Protein AF-A0A6J6U682-F1 (afdb_monomer_lite)

Radius of gyration: 16.94 Å; chains: 1; bounding box: 47×31×37 Å

Sequence (99 aa):
MQDEWERRAIPVTLKVLDSPYREITRPILSYVRALRTDNPNDLVTVYVPEYVVGNWWEAVLHNQSALRLKSRLLFSPGVMVTSVPWQLESSEAVIDKDL

pLDDT: mean 77.18, std 14.2, range [40.88, 92.0]

InterPro domains:
  IPR053153 APC Superfamily Potassium Transporter [PTHR47704] (2-89)

Organism: NCBI:txid449393

Foldseek 3Di:
DVVVVVVVVDPDDDDDFDDPPPLPQVSVVVVQVVPDDPDLQAAAEAEDEQEDDPDPVVSCVVCVSVVVNVVVQVPDRRYHYHYDYDYDPVCVVVVVPPD

Secondary structure (DSSP, 8-state):
-HHHHHHTT-SS-------GGG--HHHHHHHHHHT--S-TT--EEEEEEEEE-SSHHHHHHHSHHHHHHHHHHTTSTTEEEEEEEEE-GGGHHHHTT--

Structure (mmCIF, N/CA/C/O backbone):
data_AF-A0A6J6U682-F1
#
_entry.id   AF-A0A6J6U682-F1
#
loop_
_atom_site.group_PDB
_atom_site.id
_atom_site.type_symbol
_atom_site.label_atom_id
_atom_site.label_alt_id
_atom_site.label_comp_id
_atom_site.label_asym_id
_atom_site.label_entity_id
_atom_site.label_seq_id
_atom_site.pdbx_PDB_ins_code
_atom_site.Cartn_x
_atom_site.Cartn_y
_atom_site.Cartn_z
_atom_site.occupancy
_atom_site.B_iso_or_equiv
_atom_site.auth_seq_id
_atom_site.auth_comp_id
_atom_site.auth_asym_id
_atom_site.auth_atom_id
_atom_site.pdbx_PDB_model_num
ATOM 1 N N . MET A 1 1 ? -6.567 -5.310 -21.267 1.00 70.19 1 MET A N 1
ATOM 2 C CA . MET A 1 1 ? -5.782 -5.401 -20.009 1.00 70.19 1 MET A CA 1
ATOM 3 C C . MET A 1 1 ? -6.184 -6.636 -19.214 1.00 70.19 1 MET A C 1
ATOM 5 O O . MET A 1 1 ? -5.298 -7.389 -18.846 1.00 70.19 1 MET A O 1
ATOM 9 N N . GLN A 1 2 ? -7.485 -6.884 -19.017 1.00 81.44 2 GLN A N 1
ATOM 10 C CA . GLN A 1 2 ? -7.987 -8.135 -18.427 1.00 81.44 2 GLN A CA 1
ATOM 11 C C . GLN A 1 2 ? -7.608 -9.361 -19.274 1.00 81.44 2 GLN A C 1
ATOM 13 O O . GLN A 1 2 ? -6.970 -10.263 -18.752 1.00 81.44 2 GLN A O 1
ATOM 18 N N . ASP A 1 3 ? -7.806 -9.305 -20.594 1.00 84.88 3 ASP A N 1
ATOM 19 C CA . ASP A 1 3 ? -7.434 -10.414 -21.490 1.00 84.88 3 ASP A CA 1
ATOM 20 C C . ASP A 1 3 ? -5.932 -10.744 -21.452 1.00 84.88 3 ASP A C 1
ATOM 22 O O . ASP A 1 3 ? -5.527 -11.887 -21.615 1.00 84.88 3 ASP A O 1
ATOM 26 N N . GLU A 1 4 ? -5.077 -9.738 -21.239 1.00 86.88 4 GLU A N 1
ATOM 27 C CA . GLU A 1 4 ? -3.627 -9.938 -21.112 1.00 86.88 4 GLU A CA 1
ATOM 28 C C . GLU A 1 4 ? -3.262 -10.554 -19.757 1.00 86.88 4 GLU A C 1
ATOM 30 O O . GLU A 1 4 ? -2.365 -11.388 -19.681 1.00 86.88 4 GLU A O 1
ATOM 35 N N . TRP A 1 5 ? -3.970 -10.172 -18.692 1.00 85.12 5 TRP A N 1
ATOM 36 C CA . TRP A 1 5 ? -3.807 -10.766 -17.367 1.00 85.12 5 TRP A CA 1
ATOM 37 C C . TRP A 1 5 ? -4.185 -12.248 -17.366 1.00 85.12 5 TRP A C 1
ATOM 39 O O . TRP A 1 5 ? -3.447 -13.075 -16.833 1.00 85.12 5 TRP A O 1
ATOM 49 N N . GLU A 1 6 ? -5.300 -12.578 -18.019 1.00 85.38 6 GLU A N 1
ATOM 50 C CA . GLU A 1 6 ? -5.771 -13.952 -18.200 1.00 85.38 6 GLU A CA 1
ATOM 51 C C . GLU A 1 6 ? -4.792 -14.772 -19.041 1.00 85.38 6 GLU A C 1
ATOM 53 O O . GLU A 1 6 ? -4.406 -15.866 -18.632 1.00 85.38 6 GLU A O 1
ATOM 58 N N . ARG A 1 7 ? -4.297 -14.218 -20.159 1.00 90.81 7 ARG A N 1
ATOM 59 C CA . ARG A 1 7 ? -3.262 -14.868 -20.983 1.00 90.81 7 ARG A CA 1
ATOM 60 C C . ARG A 1 7 ? -1.987 -15.191 -20.207 1.00 90.81 7 ARG A C 1
ATOM 62 O O . ARG A 1 7 ? -1.376 -16.224 -20.456 1.00 90.81 7 ARG A O 1
ATOM 69 N N . ARG A 1 8 ? -1.575 -14.316 -19.285 1.00 88.81 8 ARG A N 1
ATOM 70 C CA . ARG A 1 8 ? -0.364 -14.498 -18.466 1.00 88.81 8 ARG A CA 1
ATOM 71 C C . ARG A 1 8 ? -0.539 -15.498 -17.321 1.00 88.81 8 ARG A C 1
ATOM 73 O O . ARG A 1 8 ? 0.446 -15.786 -16.648 1.00 88.81 8 ARG A O 1
ATOM 80 N N . ALA A 1 9 ? -1.753 -16.009 -17.096 1.00 88.50 9 ALA A N 1
ATOM 81 C CA . ALA A 1 9 ? -2.065 -17.009 -16.073 1.00 88.50 9 ALA A CA 1
ATOM 82 C C . ALA A 1 9 ? -1.515 -16.654 -14.674 1.00 88.50 9 ALA A C 1
ATOM 84 O O . ALA A 1 9 ? -1.030 -17.514 -13.937 1.00 88.50 9 ALA A O 1
ATOM 85 N N . ILE A 1 10 ? -1.572 -15.368 -14.306 1.00 88.62 10 ILE A N 1
ATOM 86 C CA . ILE A 1 10 ? -1.068 -14.894 -13.015 1.00 88.62 10 ILE A CA 1
ATOM 87 C C . ILE A 1 10 ? -1.994 -15.438 -11.911 1.00 88.62 10 ILE A C 1
ATOM 89 O O . ILE A 1 10 ? -3.198 -15.177 -11.958 1.00 88.62 10 ILE A O 1
ATOM 93 N N . PRO A 1 11 ? -1.474 -16.144 -10.888 1.00 88.19 11 PRO A N 1
ATOM 94 C CA . PRO A 1 11 ? -2.283 -16.883 -9.910 1.00 88.19 11 PRO A CA 1
ATOM 95 C C . PRO A 1 11 ? -2.965 -15.989 -8.856 1.00 88.19 11 PRO A C 1
ATOM 97 O O . PRO A 1 11 ? -3.324 -16.452 -7.776 1.00 88.19 11 PRO A O 1
ATOM 100 N N . VAL A 1 12 ? -3.141 -14.699 -9.147 1.00 87.44 12 VAL A N 1
ATOM 101 C CA . VAL A 1 12 ? -3.824 -13.736 -8.281 1.00 87.44 12 VAL A CA 1
ATOM 102 C C . VAL A 1 12 ? -4.904 -12.988 -9.061 1.00 87.44 12 VAL A C 1
ATOM 104 O O . VAL A 1 12 ? -4.754 -12.669 -10.242 1.00 87.44 12 VAL A O 1
ATOM 107 N N . THR A 1 13 ? -6.022 -12.707 -8.391 1.00 87.69 13 THR A N 1
ATOM 108 C CA . THR A 1 13 ? -7.162 -12.009 -8.998 1.00 87.69 13 THR A CA 1
ATOM 109 C C . THR A 1 13 ? -6.812 -10.554 -9.304 1.00 87.69 13 THR A C 1
ATOM 111 O O . THR A 1 13 ? -6.399 -9.809 -8.416 1.00 87.69 13 THR A O 1
ATOM 114 N N . LEU A 1 14 ? -7.051 -10.118 -10.544 1.00 88.44 14 LEU A N 1
ATOM 115 C CA . LEU A 1 14 ? -6.975 -8.706 -10.908 1.00 88.44 14 LEU A CA 1
ATOM 116 C C . LEU A 1 14 ? -8.258 -7.987 -10.480 1.00 88.44 14 LEU A C 1
ATOM 118 O O . LEU A 1 14 ? -9.327 -8.221 -11.042 1.00 88.44 14 LEU A O 1
ATOM 122 N N . LYS A 1 15 ? -8.154 -7.069 -9.516 1.00 88.06 15 LYS A N 1
ATOM 123 C CA . LYS A 1 15 ? -9.254 -6.172 -9.144 1.00 88.06 15 LYS A CA 1
ATOM 124 C C . LYS A 1 15 ? -9.016 -4.786 -9.737 1.00 88.06 15 LYS A C 1
ATOM 126 O O . LYS A 1 15 ? -8.039 -4.125 -9.398 1.00 88.06 15 LYS A O 1
ATOM 131 N N . VAL A 1 16 ? -9.926 -4.340 -10.600 1.00 88.62 16 VAL A N 1
ATOM 132 C CA . VAL A 1 16 ? -9.924 -2.969 -11.127 1.00 88.62 16 VAL A CA 1
ATOM 133 C C . VAL A 1 16 ? -10.730 -2.087 -10.179 1.00 88.62 16 VAL A C 1
ATOM 135 O O . VAL A 1 16 ? -11.858 -2.427 -9.824 1.00 88.62 16 VAL A O 1
ATOM 138 N N . LEU A 1 17 ? -10.128 -0.983 -9.740 1.00 86.06 17 LEU A N 1
ATOM 139 C CA . LEU A 1 17 ? -10.782 0.035 -8.922 1.00 86.06 17 LEU A CA 1
ATOM 140 C C . LEU A 1 17 ? -11.009 1.272 -9.784 1.00 86.06 17 LEU A C 1
ATOM 142 O O . LEU A 1 17 ? -10.053 1.812 -10.345 1.00 86.06 17 LEU A O 1
ATOM 146 N N . ASP A 1 18 ? -12.251 1.740 -9.860 1.00 83.62 18 ASP A N 1
ATOM 147 C CA . ASP A 1 18 ? -12.552 2.990 -10.547 1.00 83.62 18 ASP A CA 1
ATOM 148 C C . ASP A 1 18 ? -11.923 4.171 -9.797 1.00 83.62 18 ASP A C 1
ATOM 150 O O . ASP A 1 18 ? -12.026 4.298 -8.573 1.00 83.62 18 ASP A O 1
ATOM 154 N N . SER A 1 19 ? -11.255 5.053 -10.542 1.00 76.12 19 SER A N 1
ATOM 155 C CA . SER A 1 19 ? -10.634 6.274 -10.021 1.00 76.12 19 SER A CA 1
ATOM 156 C C . SER A 1 19 ? -11.294 7.495 -10.666 1.00 76.12 19 SER A C 1
ATOM 158 O O . SER A 1 19 ? -10.851 7.963 -11.722 1.00 76.12 19 SER A O 1
ATOM 160 N N . PRO A 1 20 ? -12.364 8.037 -10.056 1.00 73.12 20 PRO A N 1
ATOM 161 C CA . PRO A 1 20 ? -12.927 9.305 -10.490 1.00 73.12 20 PRO A CA 1
ATOM 162 C C . PRO A 1 20 ? -11.852 10.398 -10.384 1.00 73.12 20 PRO A C 1
ATOM 164 O O . PRO A 1 20 ? -11.121 10.469 -9.396 1.00 73.12 20 PRO A O 1
ATOM 167 N N . TYR A 1 21 ? -11.752 11.262 -11.396 1.00 62.72 21 TYR A N 1
ATOM 168 C CA . TYR A 1 21 ? -10.882 12.451 -11.391 1.00 62.72 21 TYR A CA 1
ATOM 169 C C . TYR A 1 21 ? -9.360 12.205 -11.350 1.00 62.72 21 TYR A C 1
ATOM 171 O O . TYR A 1 21 ? -8.612 13.109 -10.985 1.00 62.72 21 TYR A O 1
ATOM 179 N N . ARG A 1 22 ? -8.868 11.022 -11.758 1.00 68.94 22 ARG A N 1
ATOM 180 C CA . ARG A 1 22 ? -7.428 10.655 -11.725 1.00 68.94 22 ARG A CA 1
ATOM 181 C C . ARG A 1 22 ? -6.821 10.650 -10.313 1.00 68.94 22 ARG A C 1
ATOM 183 O O . ARG A 1 22 ? -5.598 10.640 -10.153 1.00 68.94 22 ARG A O 1
ATOM 190 N N . GLU A 1 23 ? -7.653 10.641 -9.272 1.00 77.81 23 GLU A N 1
ATOM 191 C CA . GLU A 1 23 ? -7.187 10.511 -7.898 1.00 77.81 23 GLU A CA 1
ATOM 192 C C . GLU A 1 23 ? -6.979 9.028 -7.560 1.00 77.81 23 GLU A C 1
ATOM 194 O O . GLU A 1 23 ? -7.917 8.292 -7.264 1.00 77.81 23 GLU A O 1
ATOM 199 N N . ILE A 1 24 ? -5.727 8.574 -7.591 1.00 77.62 24 ILE A N 1
ATOM 200 C CA . ILE A 1 24 ? -5.378 7.160 -7.363 1.00 77.62 24 ILE A CA 1
ATOM 201 C C . ILE A 1 24 ? -5.375 6.807 -5.866 1.00 77.62 24 ILE A C 1
ATOM 203 O O . ILE A 1 24 ? -5.702 5.693 -5.467 1.00 77.62 24 ILE A O 1
ATOM 207 N N . THR A 1 25 ? -5.013 7.759 -5.002 1.00 81.69 25 THR A N 1
ATOM 208 C CA . THR A 1 25 ? -4.732 7.463 -3.591 1.00 81.69 25 THR A CA 1
ATOM 209 C C . THR A 1 25 ? -5.984 7.082 -2.792 1.00 81.69 25 THR A C 1
ATOM 211 O O . THR A 1 25 ? -5.947 6.145 -1.997 1.00 81.69 25 THR A O 1
ATOM 214 N N . ARG A 1 26 ? -7.097 7.799 -2.978 1.00 83.81 26 ARG A N 1
ATOM 215 C CA . ARG A 1 26 ? -8.322 7.609 -2.186 1.00 83.81 26 ARG A CA 1
ATOM 216 C C . ARG A 1 26 ? -9.058 6.289 -2.477 1.00 83.81 26 ARG A C 1
ATOM 218 O O . ARG A 1 26 ? -9.437 5.636 -1.499 1.00 83.81 26 ARG A O 1
ATOM 225 N N . PRO A 1 27 ? -9.232 5.850 -3.740 1.00 86.44 27 PRO A N 1
ATOM 226 C CA . PRO A 1 27 ? -9.818 4.543 -4.043 1.00 86.44 27 PRO A CA 1
ATOM 227 C C . PRO A 1 27 ? -9.029 3.387 -3.421 1.00 86.44 27 PRO A C 1
ATOM 229 O O . PRO A 1 27 ? -9.622 2.516 -2.792 1.00 86.44 27 PRO A O 1
ATOM 232 N N . ILE A 1 28 ? -7.692 3.428 -3.500 1.00 86.88 28 ILE A N 1
ATOM 233 C CA . ILE A 1 28 ? -6.826 2.389 -2.925 1.00 86.88 28 ILE A CA 1
ATOM 234 C C . ILE A 1 28 ? -6.979 2.327 -1.405 1.00 86.88 28 ILE A C 1
ATOM 236 O O . ILE A 1 28 ? -7.184 1.251 -0.854 1.00 86.88 28 ILE A O 1
ATOM 240 N N . LEU A 1 29 ? -6.929 3.473 -0.717 1.00 86.31 29 LEU A N 1
ATOM 241 C CA . LEU A 1 29 ? -7.108 3.513 0.738 1.00 86.31 29 LEU A CA 1
ATOM 242 C C . LEU A 1 29 ? -8.474 2.975 1.164 1.00 86.31 29 LEU A C 1
ATOM 244 O O . LEU A 1 29 ? -8.569 2.253 2.152 1.00 86.31 29 LEU A O 1
ATOM 248 N N . SER A 1 30 ? -9.526 3.329 0.426 1.00 88.19 30 SER A N 1
ATOM 249 C CA . SER A 1 30 ? -10.887 2.872 0.718 1.00 88.19 30 SER A CA 1
ATOM 250 C C . SER A 1 30 ? -11.003 1.360 0.536 1.00 88.19 30 SER A C 1
ATOM 252 O O . SER A 1 30 ? -11.565 0.686 1.393 1.00 88.19 30 SER A O 1
ATOM 254 N N . TYR A 1 31 ? -10.401 0.822 -0.526 1.00 90.06 31 TYR A N 1
ATOM 255 C CA . TYR A 1 31 ? -10.358 -0.613 -0.778 1.00 90.06 31 TYR A CA 1
ATOM 256 C C . TYR A 1 31 ? -9.568 -1.370 0.296 1.00 90.06 31 TYR A C 1
ATOM 258 O O . TYR A 1 31 ? -10.082 -2.323 0.867 1.00 90.06 31 TYR A O 1
ATOM 266 N N . VAL A 1 32 ? -8.362 -0.907 0.645 1.00 89.25 32 VAL A N 1
ATOM 267 C CA . VAL A 1 32 ? -7.537 -1.512 1.708 1.00 89.25 32 VAL A CA 1
ATOM 268 C C . VAL A 1 32 ? -8.274 -1.517 3.048 1.00 89.25 32 VAL A C 1
ATOM 270 O O . VAL A 1 32 ? -8.228 -2.510 3.765 1.00 89.25 32 VAL A O 1
ATOM 273 N N . ARG A 1 33 ? -8.993 -0.438 3.381 1.00 83.94 33 ARG A N 1
ATOM 274 C CA . ARG A 1 33 ? -9.823 -0.384 4.594 1.00 83.94 33 ARG A CA 1
ATOM 275 C C . ARG A 1 33 ? -10.995 -1.360 4.541 1.00 83.94 33 ARG A C 1
ATOM 277 O O . ARG A 1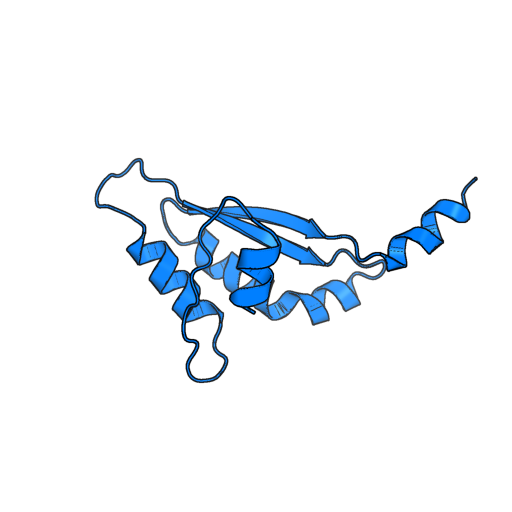 33 ? -11.280 -1.973 5.556 1.00 83.94 33 ARG A O 1
ATOM 284 N N . ALA A 1 34 ? -11.639 -1.517 3.386 1.00 87.50 34 ALA A N 1
ATOM 285 C CA . ALA A 1 34 ? -12.749 -2.452 3.208 1.00 87.50 34 ALA A CA 1
ATOM 286 C C . ALA A 1 34 ? -12.319 -3.929 3.257 1.00 87.50 34 ALA A C 1
ATOM 288 O O . ALA A 1 34 ? -13.147 -4.788 3.535 1.00 87.50 34 ALA A O 1
ATOM 289 N N . LEU A 1 35 ? -11.042 -4.229 2.991 1.00 87.56 35 LEU A N 1
ATOM 290 C CA . LEU A 1 35 ? -10.482 -5.574 3.158 1.00 87.56 35 LEU A CA 1
ATOM 291 C C . LEU A 1 35 ? -10.251 -5.954 4.625 1.00 87.56 35 LEU A C 1
ATOM 293 O O . LEU A 1 35 ? -10.084 -7.135 4.915 1.00 87.56 35 LEU A O 1
ATOM 297 N N . ARG A 1 36 ? -10.200 -4.979 5.541 1.00 84.75 36 ARG A N 1
ATOM 298 C CA . ARG A 1 36 ? -10.011 -5.257 6.966 1.00 84.75 36 ARG A CA 1
ATOM 299 C C . ARG A 1 36 ? -11.319 -5.730 7.585 1.00 84.75 36 ARG A C 1
ATOM 301 O O . ARG A 1 36 ? -12.366 -5.135 7.336 1.00 84.75 36 ARG A O 1
ATOM 308 N N . THR A 1 37 ? -11.242 -6.754 8.427 1.00 79.56 37 THR A N 1
ATOM 309 C CA . THR A 1 37 ? -12.357 -7.151 9.292 1.00 79.56 37 THR A CA 1
ATOM 310 C C . THR A 1 37 ? -12.234 -6.495 10.674 1.00 79.56 37 THR A C 1
ATOM 312 O O . THR A 1 37 ? -11.259 -5.791 10.957 1.00 79.56 37 THR A O 1
ATOM 315 N N . ASP A 1 38 ? -13.209 -6.736 11.555 1.00 78.31 38 ASP A N 1
ATOM 316 C CA . ASP A 1 38 ? -13.169 -6.294 12.958 1.00 78.31 38 ASP A CA 1
ATOM 317 C C . ASP A 1 38 ? -12.114 -7.044 13.798 1.00 78.31 38 ASP A C 1
ATOM 319 O O . ASP A 1 38 ? -11.899 -6.725 14.969 1.00 78.31 38 ASP A O 1
ATOM 323 N N . ASN A 1 39 ? -11.434 -8.040 13.218 1.00 84.06 39 ASN A N 1
ATOM 324 C CA . ASN A 1 39 ? -10.365 -8.767 13.885 1.00 84.06 39 ASN A CA 1
ATOM 325 C C . ASN A 1 39 ? -9.135 -7.857 14.092 1.00 84.06 39 ASN A C 1
ATOM 327 O O . ASN A 1 39 ? -8.528 -7.398 13.118 1.00 84.06 39 ASN A O 1
ATOM 331 N N . PRO A 1 40 ? -8.693 -7.631 15.343 1.00 78.94 40 PRO A N 1
ATOM 332 C CA . PRO A 1 40 ? -7.529 -6.792 15.628 1.00 78.94 40 PRO A CA 1
ATOM 333 C C . PRO A 1 40 ? -6.211 -7.352 15.071 1.00 78.94 40 PRO A C 1
ATOM 335 O O . PRO A 1 40 ? -5.243 -6.603 14.965 1.00 78.94 40 PRO A O 1
ATOM 338 N N . ASN A 1 41 ? -6.171 -8.637 14.704 1.00 85.69 41 ASN A N 1
ATOM 339 C CA . ASN A 1 41 ? -4.982 -9.305 14.171 1.00 85.69 41 ASN A CA 1
ATOM 340 C C . ASN A 1 41 ? -4.915 -9.326 12.635 1.00 85.69 41 ASN A C 1
ATOM 342 O O . ASN A 1 41 ? -3.977 -9.897 12.078 1.00 85.69 41 ASN A O 1
ATOM 346 N N . ASP A 1 42 ? -5.887 -8.733 11.940 1.00 87.69 42 ASP A N 1
ATOM 347 C CA . ASP A 1 42 ? -5.867 -8.680 10.481 1.00 87.69 42 ASP A CA 1
ATOM 348 C C . ASP A 1 42 ? -4.773 -7.732 9.976 1.00 87.69 42 ASP A C 1
ATOM 350 O O . ASP A 1 42 ? -4.760 -6.536 10.290 1.00 87.69 42 ASP A O 1
ATOM 354 N N . LEU A 1 43 ? -3.882 -8.274 9.143 1.00 89.75 43 LEU A N 1
ATOM 355 C CA . LEU A 1 43 ? -2.788 -7.547 8.511 1.00 89.75 43 LEU A CA 1
ATOM 356 C C . LEU A 1 43 ? -2.984 -7.498 6.996 1.00 89.75 43 LEU A C 1
ATOM 358 O O . LEU A 1 43 ? -3.038 -8.530 6.329 1.00 89.75 43 LEU A O 1
ATOM 362 N N . VAL A 1 44 ? -3.004 -6.292 6.434 1.00 91.50 44 VAL A N 1
ATOM 363 C CA . VAL A 1 44 ? -2.975 -6.081 4.984 1.00 91.50 44 VAL A CA 1
ATOM 364 C C . VAL A 1 44 ? -1.584 -5.612 4.581 1.00 91.50 44 VAL A C 1
ATOM 366 O O . VAL A 1 44 ? -1.126 -4.562 5.027 1.00 91.50 44 VAL A O 1
ATOM 369 N N . THR A 1 45 ? -0.913 -6.369 3.713 1.00 92.00 45 THR A N 1
ATOM 370 C CA . THR A 1 45 ? 0.388 -5.970 3.157 1.00 92.00 45 THR A CA 1
ATOM 371 C C . THR A 1 45 ? 0.203 -5.370 1.772 1.00 92.00 45 THR A C 1
ATOM 373 O O . THR A 1 45 ? -0.332 -6.015 0.872 1.00 92.00 45 THR A O 1
ATOM 376 N N . VAL A 1 46 ? 0.655 -4.131 1.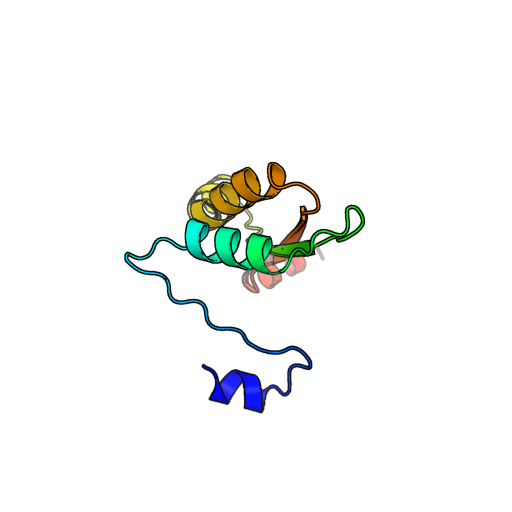592 1.00 90.94 46 VAL A N 1
ATOM 377 C CA . VAL A 1 46 ? 0.600 -3.410 0.320 1.00 90.94 46 VAL A CA 1
ATOM 378 C C . VAL A 1 46 ? 1.998 -3.345 -0.281 1.00 90.94 46 VAL A C 1
ATOM 380 O O . VAL A 1 46 ? 2.855 -2.593 0.187 1.00 90.94 46 VAL A O 1
ATOM 383 N N . TYR A 1 47 ? 2.213 -4.112 -1.346 1.00 89.75 47 TYR A N 1
ATOM 384 C CA . TYR A 1 47 ? 3.431 -4.051 -2.147 1.00 89.75 47 TYR A CA 1
ATOM 385 C C . TYR A 1 47 ? 3.351 -2.872 -3.114 1.00 89.75 47 TYR A C 1
ATOM 387 O O . TYR A 1 47 ? 2.429 -2.781 -3.924 1.00 89.75 47 TYR A O 1
ATOM 395 N N . VAL A 1 48 ? 4.313 -1.957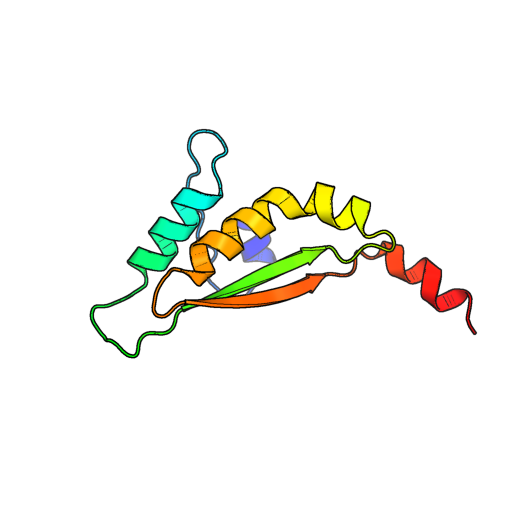 -3.024 1.00 87.19 48 VAL A N 1
ATOM 396 C CA . VAL A 1 48 ? 4.387 -0.775 -3.883 1.00 87.19 48 VAL A CA 1
ATOM 397 C C . VAL A 1 48 ? 5.716 -0.806 -4.630 1.00 87.19 48 VAL A C 1
ATOM 399 O O . VAL A 1 48 ? 6.755 -0.605 -3.989 1.00 87.19 48 VAL A O 1
ATOM 402 N N . PRO A 1 49 ? 5.708 -1.037 -5.955 1.00 82.75 49 PRO A N 1
ATOM 403 C CA . PRO A 1 49 ? 6.918 -0.927 -6.750 1.00 82.75 49 PRO A CA 1
ATOM 404 C C . PRO A 1 49 ? 7.429 0.520 -6.730 1.00 82.75 49 PRO A C 1
ATOM 406 O O . PRO A 1 49 ? 6.646 1.465 -6.849 1.00 82.75 49 PRO A O 1
ATOM 409 N N . GLU A 1 50 ? 8.734 0.693 -6.554 1.00 79.88 50 GLU A N 1
ATOM 410 C CA . GLU A 1 50 ? 9.429 1.978 -6.626 1.00 79.88 50 GLU A CA 1
ATOM 411 C C . GLU A 1 50 ? 10.455 1.939 -7.745 1.00 79.88 50 GLU A C 1
ATOM 413 O O . GLU A 1 50 ? 11.291 1.040 -7.785 1.00 79.88 50 GLU A O 1
ATOM 418 N N . TYR A 1 51 ? 10.419 2.930 -8.632 1.00 74.62 51 TYR A N 1
ATOM 419 C CA . TYR A 1 51 ? 11.439 3.062 -9.663 1.00 74.62 51 TYR A CA 1
ATOM 420 C C . TYR A 1 51 ? 12.765 3.471 -9.018 1.00 74.62 51 TYR A C 1
ATOM 422 O O . TYR A 1 51 ? 12.842 4.530 -8.385 1.00 74.62 51 TYR A O 1
ATOM 430 N N . VAL A 1 52 ? 13.791 2.635 -9.190 1.00 66.69 52 VAL A N 1
ATOM 431 C CA . VAL A 1 52 ? 15.172 2.942 -8.801 1.00 66.69 52 VAL A CA 1
ATOM 432 C C . VAL A 1 52 ? 15.908 3.426 -10.044 1.00 66.69 52 VAL A C 1
ATOM 434 O O . VAL A 1 52 ? 16.083 2.677 -11.000 1.00 66.69 52 VAL A O 1
ATOM 437 N N . VAL A 1 53 ? 16.303 4.695 -10.040 1.00 68.38 53 VAL A N 1
ATOM 438 C CA . VAL A 1 53 ? 16.986 5.379 -11.147 1.00 68.38 53 VAL A CA 1
ATOM 439 C C . VAL A 1 53 ? 18.340 5.901 -10.669 1.00 68.38 53 VAL A C 1
ATOM 441 O O . VAL A 1 53 ? 18.533 6.112 -9.471 1.00 68.38 53 VAL A O 1
ATOM 444 N N . GLY A 1 54 ? 19.284 6.101 -11.594 1.00 61.25 54 GLY A N 1
ATOM 445 C CA . GLY A 1 54 ? 20.659 6.504 -11.264 1.00 61.25 54 GLY A CA 1
ATOM 446 C C . GLY A 1 54 ? 20.763 7.872 -10.580 1.00 61.25 54 GLY A C 1
ATOM 447 O O . GLY A 1 54 ? 21.694 8.108 -9.815 1.00 61.25 54 GLY A O 1
ATOM 448 N N . ASN A 1 55 ? 19.782 8.754 -10.797 1.00 65.06 55 ASN A N 1
ATOM 449 C CA . ASN A 1 55 ? 19.737 10.085 -10.203 1.00 65.06 55 ASN A CA 1
ATOM 450 C C . ASN A 1 55 ? 18.559 10.246 -9.228 1.00 65.06 55 ASN A C 1
ATOM 452 O O . ASN A 1 55 ? 17.397 10.058 -9.583 1.00 65.06 55 ASN A O 1
ATOM 456 N N . TRP A 1 56 ? 18.833 10.706 -8.005 1.00 57.34 56 TRP A N 1
ATOM 457 C CA . TRP A 1 56 ? 17.817 10.873 -6.952 1.00 57.34 56 TRP A CA 1
ATOM 458 C C . TRP A 1 56 ? 16.674 11.846 -7.317 1.00 57.34 56 TRP A C 1
ATOM 460 O O . TRP A 1 56 ? 15.559 11.695 -6.821 1.00 57.34 56 TRP A O 1
ATOM 470 N N . TRP A 1 57 ? 16.917 12.833 -8.188 1.00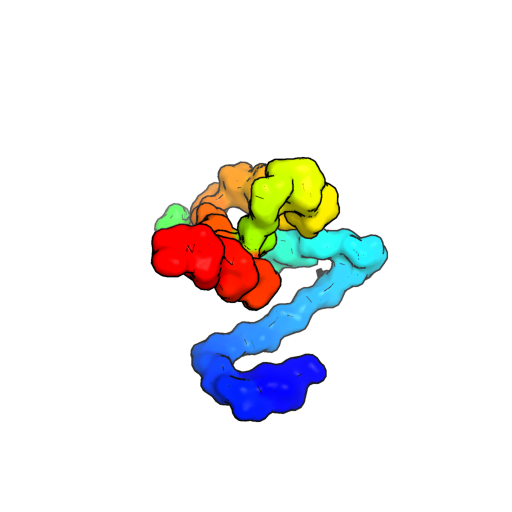 60.53 57 TRP A N 1
ATOM 471 C CA . TRP A 1 57 ? 15.905 13.812 -8.607 1.00 60.53 57 TRP A CA 1
ATOM 472 C C . TRP A 1 57 ? 14.892 13.231 -9.607 1.00 60.53 57 TRP A C 1
ATOM 474 O O . TRP A 1 57 ? 13.709 13.573 -9.549 1.00 60.53 57 TRP A O 1
ATOM 484 N N . GLU A 1 58 ? 15.313 12.290 -10.454 1.00 64.69 58 GLU A N 1
ATOM 485 C CA . GLU A 1 58 ? 14.418 11.520 -11.327 1.00 64.69 58 GLU A CA 1
ATOM 486 C C . GLU A 1 58 ? 13.471 10.661 -10.472 1.00 64.69 58 GLU A C 1
ATOM 488 O O . GLU A 1 58 ? 12.259 10.647 -10.694 1.00 64.69 58 GLU A O 1
ATOM 493 N N . ALA A 1 59 ? 13.989 10.037 -9.407 1.00 60.28 59 ALA A N 1
ATOM 494 C CA . ALA A 1 59 ? 13.189 9.224 -8.491 1.00 60.28 59 ALA A CA 1
ATOM 495 C C . ALA A 1 59 ? 12.069 10.038 -7.816 1.00 60.28 59 ALA A C 1
ATOM 497 O O . ALA A 1 59 ? 10.953 9.545 -7.648 1.00 60.28 59 ALA A O 1
ATOM 498 N N . VAL A 1 60 ? 12.331 11.301 -7.465 1.00 56.59 60 VAL A N 1
ATOM 499 C CA . VAL A 1 60 ? 11.334 12.188 -6.843 1.00 56.59 60 VAL A CA 1
ATOM 500 C C . VAL A 1 60 ? 10.252 12.613 -7.836 1.00 56.59 60 VAL A C 1
ATOM 502 O O . VAL A 1 60 ? 9.078 12.658 -7.466 1.00 56.59 60 VAL A O 1
ATOM 505 N N . LEU A 1 61 ? 10.604 12.900 -9.092 1.00 65.56 61 LEU A N 1
ATOM 506 C CA . LEU A 1 61 ? 9.628 13.281 -10.120 1.00 65.56 61 LEU A CA 1
ATOM 507 C C . LEU A 1 61 ? 8.747 12.101 -10.550 1.00 65.56 61 LEU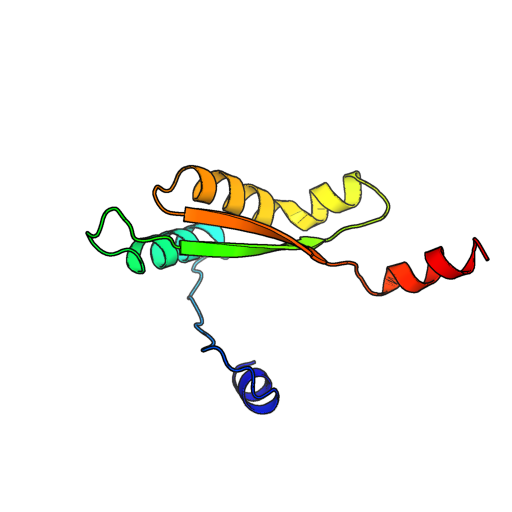 A C 1
ATOM 509 O O . LEU A 1 61 ? 7.545 12.280 -10.747 1.00 65.56 61 LEU A O 1
ATOM 513 N N . HIS A 1 62 ? 9.307 10.894 -10.626 1.00 65.00 62 HIS A N 1
ATOM 514 C CA . HIS A 1 62 ? 8.575 9.710 -11.075 1.00 65.00 62 HIS A CA 1
ATOM 515 C C . HIS A 1 62 ? 7.726 9.048 -9.972 1.00 65.00 62 HIS A C 1
ATOM 517 O O . HIS A 1 62 ? 6.693 8.453 -10.281 1.00 65.00 62 HIS A O 1
ATOM 523 N N . ASN A 1 63 ? 8.074 9.206 -8.686 1.00 69.00 63 ASN A N 1
ATOM 524 C CA . ASN A 1 63 ? 7.423 8.478 -7.582 1.00 69.00 63 ASN A CA 1
ATOM 525 C C . ASN A 1 63 ? 6.453 9.307 -6.714 1.00 69.00 63 ASN A C 1
ATOM 527 O O . ASN A 1 63 ? 6.016 8.831 -5.663 1.00 69.00 63 ASN A O 1
ATOM 531 N N . GLN A 1 64 ? 6.055 10.519 -7.118 1.00 77.00 64 GLN A N 1
ATOM 532 C CA . GLN A 1 64 ? 5.224 11.405 -6.275 1.00 77.00 64 GLN A CA 1
ATOM 533 C C . GLN A 1 64 ? 3.902 10.762 -5.814 1.00 77.00 64 GLN A C 1
ATOM 535 O O . GLN A 1 64 ? 3.511 10.861 -4.647 1.00 77.00 64 GLN A O 1
ATOM 540 N N . SER A 1 65 ? 3.210 10.068 -6.721 1.00 74.62 65 SER A N 1
ATOM 541 C CA . SER A 1 65 ? 1.952 9.377 -6.408 1.00 74.62 65 SER A CA 1
ATOM 542 C C . SER A 1 65 ? 2.154 8.211 -5.439 1.00 74.62 65 SER A C 1
ATOM 544 O O . SER A 1 65 ? 1.321 8.010 -4.551 1.00 74.62 65 SER A O 1
ATOM 546 N N . ALA A 1 66 ? 3.265 7.480 -5.576 1.00 77.19 66 ALA A N 1
ATOM 547 C CA . ALA A 1 66 ? 3.630 6.392 -4.677 1.00 77.19 66 ALA A CA 1
ATOM 548 C C . ALA A 1 66 ? 3.954 6.935 -3.280 1.00 77.19 66 ALA A C 1
ATOM 550 O O . ALA A 1 66 ? 3.379 6.462 -2.304 1.00 77.19 66 ALA A O 1
ATOM 551 N N . LEU A 1 67 ? 4.762 7.996 -3.179 1.00 81.38 67 LEU A N 1
ATOM 552 C CA . LEU A 1 67 ? 5.105 8.632 -1.904 1.00 81.38 67 LEU A CA 1
ATOM 553 C C . LEU A 1 67 ? 3.853 9.103 -1.145 1.00 81.38 67 LEU A C 1
ATOM 555 O O . LEU A 1 67 ? 3.703 8.837 0.048 1.00 81.38 67 LEU A O 1
ATOM 559 N N . ARG A 1 68 ? 2.908 9.737 -1.851 1.00 84.06 68 ARG A N 1
ATOM 560 C CA . ARG A 1 68 ? 1.630 10.185 -1.273 1.00 84.06 68 ARG A CA 1
ATOM 561 C C . ARG A 1 68 ? 0.725 9.030 -0.839 1.00 84.06 68 ARG A C 1
ATOM 563 O O . ARG A 1 68 ? -0.052 9.177 0.103 1.00 84.06 68 ARG A O 1
ATOM 570 N N . LEU A 1 69 ? 0.771 7.898 -1.538 1.00 84.19 69 LEU A N 1
ATOM 571 C CA . LEU A 1 69 ? 0.030 6.702 -1.148 1.00 84.19 69 LEU A CA 1
ATOM 572 C C . LEU A 1 69 ? 0.641 6.070 0.108 1.00 84.19 69 LEU A C 1
ATOM 574 O O . LEU A 1 69 ? -0.089 5.796 1.060 1.00 84.19 69 LEU A O 1
ATOM 578 N N . LYS A 1 70 ? 1.969 5.907 0.141 1.00 85.25 70 LYS A N 1
ATOM 579 C CA . LYS A 1 70 ? 2.697 5.338 1.284 1.00 85.25 70 LYS A CA 1
ATOM 580 C C . LYS A 1 70 ? 2.471 6.139 2.551 1.00 85.25 70 LYS A C 1
ATOM 582 O O . LYS A 1 70 ? 2.106 5.556 3.566 1.00 85.25 70 LYS A O 1
ATOM 587 N N . SER A 1 71 ? 2.599 7.464 2.473 1.00 86.25 71 SER A N 1
ATOM 588 C CA . SER A 1 71 ? 2.396 8.328 3.636 1.00 86.25 71 SER A CA 1
ATOM 589 C C . SER A 1 71 ? 1.012 8.145 4.254 1.00 86.25 71 SER A C 1
ATOM 591 O O . SER A 1 71 ? 0.898 8.128 5.469 1.00 86.25 71 SER A O 1
ATOM 593 N N . ARG A 1 72 ? -0.039 7.923 3.455 1.00 86.75 72 ARG A N 1
ATOM 594 C CA . ARG A 1 72 ? -1.393 7.677 3.980 1.00 86.75 72 ARG A CA 1
ATOM 595 C C . ARG A 1 72 ? -1.627 6.244 4.460 1.00 86.75 72 ARG A C 1
ATOM 597 O O . ARG A 1 72 ? -2.387 6.048 5.407 1.00 86.75 72 ARG A O 1
ATOM 604 N N . LEU A 1 73 ? -1.006 5.253 3.822 1.00 87.12 73 LEU A N 1
ATOM 605 C CA . LEU A 1 73 ? -1.108 3.852 4.241 1.00 87.12 73 LEU A CA 1
ATOM 606 C C . LEU A 1 73 ? -0.393 3.600 5.572 1.00 87.12 73 LEU A C 1
ATOM 608 O O . LEU A 1 73 ? -0.927 2.865 6.392 1.00 87.12 73 LEU A O 1
ATOM 612 N N . LEU A 1 74 ? 0.741 4.262 5.828 1.00 84.75 74 LEU A N 1
ATOM 613 C CA . LEU A 1 74 ? 1.497 4.139 7.084 1.00 84.75 74 LEU A CA 1
ATOM 614 C C . LEU A 1 74 ? 0.694 4.549 8.329 1.00 84.75 74 LEU A C 1
ATOM 616 O O . LEU A 1 74 ? 0.954 4.050 9.418 1.00 84.75 74 LEU A O 1
ATOM 620 N N . PHE A 1 75 ? -0.300 5.428 8.177 1.00 86.44 75 PHE A N 1
ATOM 621 C CA . PHE A 1 75 ? -1.199 5.823 9.268 1.00 86.44 75 PHE A CA 1
ATOM 622 C C . PHE A 1 75 ? -2.486 4.989 9.329 1.00 86.44 75 PHE A C 1
ATOM 624 O O . PHE A 1 75 ? -3.393 5.314 10.093 1.00 86.44 75 PHE A O 1
ATOM 631 N N . SER A 1 76 ? -2.609 3.936 8.517 1.00 85.56 76 SER A N 1
ATOM 632 C CA . SER A 1 76 ? -3.741 3.011 8.574 1.00 85.56 76 SER A CA 1
ATOM 633 C C . SER A 1 76 ? -3.376 1.827 9.480 1.00 85.56 76 SER A C 1
ATOM 635 O O . SER A 1 76 ? -2.459 1.081 9.144 1.00 85.56 76 SER A O 1
ATOM 637 N N . PRO A 1 77 ? -4.063 1.620 10.622 1.00 85.69 77 PRO A N 1
ATOM 638 C CA . PRO A 1 77 ? -3.769 0.494 11.509 1.00 85.69 77 PRO A CA 1
ATOM 639 C C . PRO A 1 77 ? -3.880 -0.845 10.771 1.00 85.69 77 PRO A C 1
ATOM 641 O O . PRO A 1 77 ? -4.730 -0.983 9.889 1.00 85.69 77 PRO A O 1
ATOM 644 N N . GLY A 1 78 ? -3.043 -1.824 11.126 1.00 87.88 78 GLY A N 1
ATOM 645 C CA . GLY A 1 78 ? -3.055 -3.150 10.495 1.00 87.88 78 GLY A CA 1
ATOM 646 C C . GLY A 1 78 ? -2.625 -3.159 9.024 1.00 87.88 78 GLY A C 1
ATOM 647 O O . GLY A 1 78 ? -2.929 -4.110 8.310 1.00 87.88 78 GLY A O 1
ATOM 648 N N . VAL A 1 79 ? -1.946 -2.109 8.545 1.00 91.12 79 VAL A N 1
ATOM 649 C CA . VAL A 1 79 ? -1.419 -2.041 7.176 1.00 91.12 79 VAL A CA 1
ATOM 650 C C . VAL A 1 79 ? 0.104 -2.008 7.202 1.00 91.12 79 VAL A C 1
ATOM 652 O O . VAL A 1 79 ? 0.708 -1.095 7.761 1.00 91.12 79 VAL A O 1
ATOM 655 N N . MET A 1 80 ? 0.723 -2.990 6.552 1.00 91.44 80 MET A N 1
ATOM 656 C CA . MET A 1 80 ? 2.152 -2.994 6.254 1.00 91.44 80 MET A CA 1
ATOM 657 C C . MET A 1 80 ? 2.366 -2.525 4.817 1.00 91.44 80 MET A C 1
ATOM 659 O O . MET A 1 80 ? 1.646 -2.929 3.909 1.00 91.44 80 MET A O 1
ATOM 663 N N . VAL A 1 81 ? 3.366 -1.678 4.594 1.00 91.44 81 VAL A N 1
ATOM 664 C CA . VAL A 1 81 ? 3.734 -1.210 3.254 1.00 91.44 81 VAL A CA 1
ATOM 665 C C . VAL A 1 81 ? 5.119 -1.740 2.920 1.00 91.44 81 VAL A C 1
ATOM 667 O O . VAL A 1 81 ? 6.073 -1.470 3.645 1.00 91.44 81 VAL A O 1
ATOM 670 N N . THR A 1 82 ? 5.236 -2.461 1.809 1.00 91.00 82 THR A N 1
ATOM 671 C CA . THR A 1 82 ? 6.501 -3.027 1.333 1.00 91.00 82 THR A CA 1
ATOM 672 C C . THR A 1 82 ? 6.916 -2.324 0.049 1.00 91.00 82 THR A C 1
ATOM 674 O O . THR A 1 82 ? 6.253 -2.445 -0.982 1.00 91.00 82 THR A O 1
ATOM 677 N N . SER A 1 83 ? 8.012 -1.570 0.105 1.00 87.38 83 SER A N 1
ATOM 678 C CA . SER A 1 83 ? 8.647 -1.003 -1.086 1.00 87.38 83 SER A CA 1
ATOM 679 C C . SER A 1 83 ? 9.372 -2.101 -1.855 1.00 87.38 83 SER A C 1
ATOM 681 O O . SER A 1 83 ? 10.241 -2.763 -1.293 1.00 87.38 83 SER A O 1
ATOM 683 N N . VAL A 1 84 ? 9.033 -2.282 -3.129 1.00 86.00 84 VAL A N 1
ATOM 684 C CA . VAL A 1 84 ? 9.731 -3.224 -4.009 1.00 86.00 84 VAL A CA 1
ATOM 685 C C . VAL A 1 84 ? 10.548 -2.412 -5.011 1.00 86.00 84 VAL A C 1
ATOM 687 O O . VAL A 1 84 ? 9.946 -1.745 -5.850 1.00 86.00 84 VAL A O 1
ATOM 690 N N . PRO A 1 85 ? 11.888 -2.412 -4.937 1.00 82.38 85 PRO A N 1
ATOM 691 C CA . PRO A 1 85 ? 12.699 -1.695 -5.908 1.00 82.38 85 PRO A CA 1
ATOM 692 C C . PRO A 1 85 ? 12.540 -2.356 -7.279 1.00 82.38 85 PRO A C 1
ATOM 694 O O . PRO A 1 85 ? 12.858 -3.531 -7.453 1.00 82.38 85 PRO A O 1
ATOM 697 N N . TRP A 1 86 ? 12.030 -1.605 -8.248 1.00 76.62 86 TRP A N 1
ATOM 698 C CA . TRP A 1 86 ? 11.954 -2.021 -9.638 1.00 76.62 86 TRP A CA 1
ATOM 699 C C . TRP A 1 86 ? 13.039 -1.286 -10.421 1.00 76.62 86 TRP A C 1
ATOM 701 O O . TRP A 1 86 ? 12.992 -0.064 -10.589 1.00 76.62 86 TRP A O 1
ATOM 711 N N . GLN A 1 87 ? 14.052 -2.040 -10.839 1.00 68.75 87 GLN A N 1
ATOM 712 C CA . GLN A 1 87 ? 15.112 -1.552 -11.712 1.00 68.75 87 GLN A CA 1
ATOM 713 C C . GLN A 1 87 ? 14.578 -1.592 -13.144 1.00 68.75 87 GLN A C 1
ATOM 715 O O . GLN A 1 87 ? 14.227 -2.656 -13.647 1.00 68.75 87 GLN A O 1
ATOM 720 N N . LEU A 1 88 ? 14.461 -0.426 -13.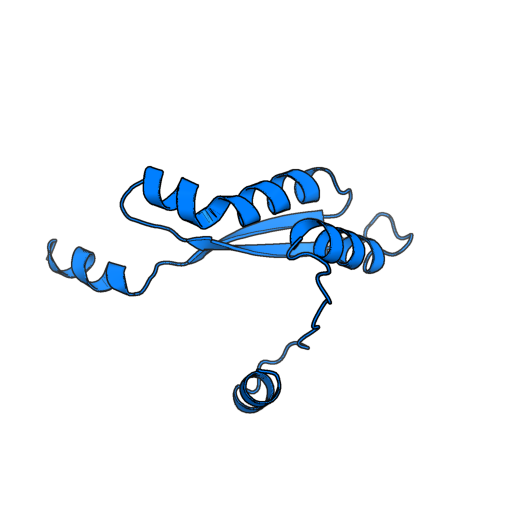779 1.00 59.41 88 LEU A N 1
ATOM 721 C CA . LEU A 1 88 ? 14.177 -0.346 -15.211 1.00 59.41 88 LEU A CA 1
ATOM 722 C C . LEU A 1 88 ? 15.313 -1.048 -15.971 1.00 59.41 88 LEU A C 1
ATOM 724 O O . LEU A 1 88 ? 16.479 -0.807 -15.671 1.00 59.41 88 LEU A O 1
ATOM 728 N N . GLU A 1 89 ? 14.990 -1.850 -16.988 1.00 52.56 89 GLU A N 1
ATOM 729 C CA . GLU A 1 89 ? 15.953 -2.564 -17.856 1.00 52.56 89 GLU A CA 1
ATOM 730 C C . GLU A 1 89 ? 16.982 -1.650 -18.565 1.00 52.56 89 GLU A C 1
ATOM 732 O O . GLU A 1 89 ? 17.913 -2.133 -19.194 1.00 52.56 89 GLU A O 1
ATOM 737 N N . SER A 1 90 ? 16.930 -0.323 -18.396 1.00 47.31 90 SER A N 1
ATOM 738 C CA . SER A 1 90 ? 18.064 0.555 -18.722 1.00 47.31 90 SER A CA 1
ATOM 739 C C . SER A 1 90 ? 19.264 0.417 -17.764 1.00 47.31 90 SER A C 1
ATOM 741 O O . SER A 1 90 ? 20.297 1.040 -17.997 1.00 47.31 90 SER A O 1
ATOM 743 N N . SER A 1 91 ? 19.159 -0.372 -16.689 1.00 43.59 91 SER A N 1
ATOM 744 C CA . SER A 1 91 ? 20.276 -0.691 -15.788 1.00 43.59 91 SER A CA 1
ATOM 745 C C . SER A 1 91 ? 21.216 -1.789 -16.308 1.00 43.59 91 SER A C 1
ATOM 747 O O . SER A 1 91 ? 22.305 -1.934 -15.756 1.00 43.59 91 SER A O 1
ATOM 749 N N . GLU A 1 92 ? 20.882 -2.498 -17.393 1.00 44.59 92 GLU A N 1
ATOM 750 C CA . GLU A 1 92 ? 21.824 -3.439 -18.028 1.00 44.59 92 GLU A CA 1
ATOM 751 C C . GLU A 1 92 ? 23.074 -2.730 -18.589 1.00 44.59 92 GLU A C 1
ATOM 753 O O . GLU A 1 92 ? 24.153 -3.312 -18.620 1.00 44.59 92 GLU A O 1
ATOM 758 N N . ALA A 1 93 ? 22.984 -1.438 -18.930 1.00 48.50 93 ALA A N 1
ATOM 759 C CA . ALA A 1 93 ? 24.102 -0.674 -19.494 1.00 48.50 93 ALA A CA 1
ATOM 760 C C . ALA A 1 93 ? 25.145 -0.179 -18.466 1.00 48.50 93 ALA A C 1
ATOM 762 O O . ALA A 1 93 ? 26.156 0.400 -18.863 1.00 48.50 93 ALA A O 1
ATOM 763 N N . VAL A 1 94 ? 24.918 -0.359 -17.158 1.00 47.25 94 VAL A N 1
ATOM 764 C CA . VAL A 1 94 ? 25.872 0.073 -16.110 1.00 47.25 94 VAL A CA 1
ATOM 765 C C . VAL A 1 94 ? 26.681 -1.102 -15.550 1.00 47.25 94 VAL A C 1
ATOM 767 O O . VAL A 1 94 ? 27.792 -0.892 -15.080 1.00 47.25 94 VAL A O 1
ATOM 770 N N . ILE A 1 95 ? 26.186 -2.339 -15.665 1.00 48.19 95 ILE A N 1
ATOM 771 C CA . ILE A 1 95 ? 26.894 -3.533 -15.171 1.00 48.19 95 ILE A CA 1
ATOM 772 C C . ILE A 1 95 ? 28.051 -3.939 -16.110 1.00 48.19 95 ILE A C 1
ATOM 774 O O . ILE A 1 95 ? 29.043 -4.487 -15.646 1.00 48.19 95 ILE A O 1
ATOM 778 N N . ASP A 1 96 ? 27.988 -3.591 -17.400 1.00 43.25 96 ASP A N 1
ATOM 779 C CA . ASP A 1 96 ? 29.032 -3.914 -18.394 1.00 43.25 96 ASP A CA 1
ATOM 780 C C . ASP A 1 96 ? 30.270 -2.994 -18.338 1.00 43.25 96 ASP A C 1
ATOM 782 O O . ASP A 1 96 ? 31.252 -3.228 -19.032 1.00 43.25 96 ASP A O 1
ATOM 786 N N . LYS A 1 97 ? 30.254 -1.923 -17.527 1.00 42.81 97 LYS A N 1
ATOM 787 C CA . LYS A 1 97 ? 31.370 -0.957 -17.476 1.00 42.81 97 LYS A CA 1
ATOM 788 C C . LYS A 1 97 ? 32.378 -1.203 -16.347 1.00 42.81 97 LYS A C 1
ATOM 790 O O . LYS A 1 97 ? 33.408 -0.535 -16.325 1.00 42.81 97 LYS A O 1
ATOM 795 N N . ASP A 1 98 ? 32.097 -2.156 -15.460 1.00 47.41 98 ASP A N 1
ATOM 796 C CA . ASP A 1 98 ? 32.954 -2.518 -14.321 1.00 47.41 98 ASP A CA 1
ATOM 797 C C . ASP A 1 98 ? 33.422 -3.996 -14.359 1.00 47.41 98 ASP A C 1
ATOM 799 O O . ASP A 1 98 ? 33.780 -4.559 -13.320 1.00 47.41 98 ASP A O 1
ATOM 803 N N . LEU A 1 99 ? 33.460 -4.621 -15.549 1.00 40.88 99 LEU A N 1
ATOM 804 C CA . LEU A 1 99 ? 34.159 -5.893 -15.811 1.00 40.88 99 LEU A CA 1
ATOM 805 C C . LEU A 1 99 ? 35.287 -5.727 -16.838 1.00 40.88 99 LEU A C 1
ATOM 807 O O . LEU A 1 99 ? 35.078 -5.025 -17.851 1.00 40.88 99 LEU A O 1
#